Protein AF-A0A520EXT9-F1 (afdb_monomer)

Mean predicted aligned error: 2.74 Å

Sequence (69 aa):
MRIANIDNRAALVIGEEGSERALDLATASHGRFGPELPAVYDAWNDVTAWAAEQDFSALADDSFPIDRA

Foldseek 3Di:
DDWDQDPQAIWDWDDDPPFIWTAGPCVVVVNPADRHPVRCVVCVVVSVVVVVPDDVVVCVVRIGTDDDD

pLDDT: mean 93.12, std 5.77, range [69.81, 98.19]

Nearest PDB structures (foldseek):
  6v77-assembly1_B  TM=9.561E-01  e=8.605E-03  Mycolicibacterium smegmatis MC2 155

Solvent-accessible surface area (backbone atoms only — not comparable to full-atom values): 4096 Å² total; per-residue (Å²): 142,50,74,46,78,55,98,76,28,24,20,41,51,43,77,53,95,96,60,34,27,34,32,49,36,20,67,79,50,76,58,75,34,44,45,42,54,68,56,40,62,77,40,38,70,61,52,53,54,53,57,73,72,54,64,62,78,78,49,48,82,77,31,45,79,62,86,83,129

Secondary structure (DSSP, 8-state):
-EEEEETTEEEEEESSTTS-EEEEHHHHTTTSS-SSHHHHHHTHHHHHHHHHH--TTTTGGG-EEPP--

Radius of gyration: 11.22 Å; Cα contacts (8 Å, |Δi|>4): 93; chains: 1; bounding box: 27×20×31 Å

Structure (mmCIF, N/CA/C/O backbone):
data_AF-A0A520EXT9-F1
#
_entry.id   AF-A0A520EXT9-F1
#
loop_
_atom_site.group_PDB
_atom_site.id
_atom_site.type_symbol
_atom_site.label_atom_id
_atom_site.label_alt_id
_atom_site.label_comp_id
_atom_site.label_asym_id
_atom_site.label_entity_id
_atom_site.label_seq_id
_atom_site.pdbx_PDB_ins_code
_atom_site.Cartn_x
_atom_site.Cartn_y
_atom_site.Cartn_z
_atom_site.occupancy
_atom_site.B_iso_or_equiv
_atom_site.auth_seq_id
_atom_site.auth_comp_id
_atom_site.auth_asym_id
_atom_site.auth_atom_id
_atom_site.pdbx_PDB_model_num
ATOM 1 N N . MET A 1 1 ? 0.202 11.213 -3.240 1.00 89.38 1 MET A N 1
ATOM 2 C CA . MET A 1 1 ? 0.187 9.781 -2.876 1.00 89.38 1 MET A CA 1
ATOM 3 C C . MET A 1 1 ? -0.497 9.003 -3.987 1.00 89.38 1 MET A C 1
ATOM 5 O O . MET A 1 1 ? -1.484 9.494 -4.524 1.00 89.38 1 MET A O 1
ATOM 9 N N . ARG A 1 2 ? 0.036 7.839 -4.357 1.00 94.38 2 ARG A N 1
ATOM 10 C CA . ARG A 1 2 ? -0.499 6.966 -5.408 1.00 94.38 2 ARG A CA 1
ATOM 11 C C . ARG A 1 2 ? -0.552 5.544 -4.860 1.00 94.38 2 ARG A C 1
ATOM 13 O O . ARG A 1 2 ? 0.385 5.136 -4.187 1.00 94.38 2 ARG A O 1
ATOM 20 N N . ILE A 1 3 ? -1.620 4.811 -5.142 1.00 95.50 3 ILE A N 1
ATOM 21 C CA . ILE A 1 3 ? -1.775 3.410 -4.736 1.00 95.50 3 ILE A CA 1
ATOM 22 C C . ILE A 1 3 ? -2.088 2.553 -5.956 1.00 95.50 3 ILE A C 1
ATOM 24 O O . ILE A 1 3 ? -2.695 3.034 -6.913 1.00 95.50 3 ILE A O 1
ATO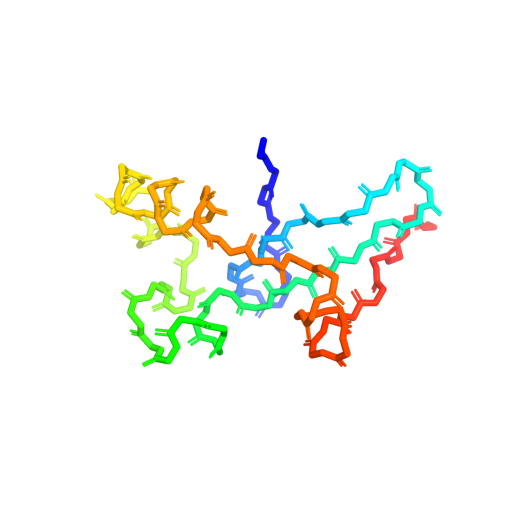M 28 N N . ALA A 1 4 ? -1.660 1.299 -5.916 1.00 95.38 4 ALA A N 1
ATOM 29 C CA . ALA A 1 4 ? -1.884 0.313 -6.958 1.00 95.38 4 ALA A CA 1
ATOM 30 C C . ALA A 1 4 ? -2.444 -0.972 -6.347 1.00 95.38 4 ALA A C 1
ATOM 32 O O . ALA A 1 4 ? -2.161 -1.303 -5.197 1.00 95.38 4 ALA A O 1
ATOM 33 N N . ASN A 1 5 ? -3.232 -1.697 -7.134 1.00 96.31 5 ASN A N 1
ATOM 34 C CA . ASN A 1 5 ? -3.544 -3.090 -6.855 1.00 96.31 5 ASN A CA 1
ATOM 35 C C . ASN A 1 5 ? -2.595 -3.953 -7.688 1.00 96.31 5 ASN A C 1
ATOM 37 O O . ASN A 1 5 ? -2.648 -3.889 -8.916 1.00 96.31 5 ASN A O 1
ATOM 41 N N . ILE A 1 6 ? -1.730 -4.717 -7.024 1.00 95.25 6 ILE A N 1
ATOM 42 C CA . ILE 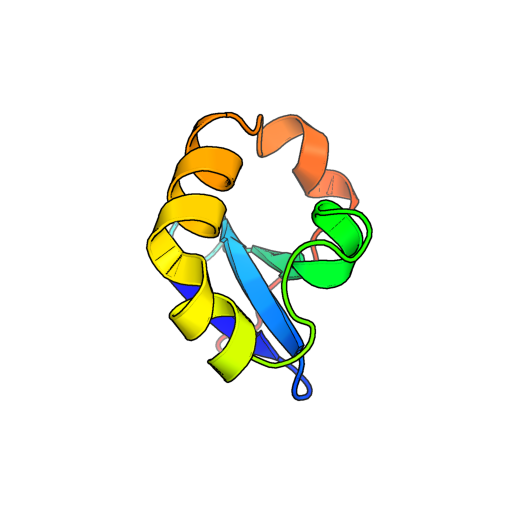A 1 6 ? -0.774 -5.633 -7.649 1.00 95.25 6 ILE A CA 1
ATOM 43 C C . ILE A 1 6 ? -1.024 -7.011 -7.047 1.00 95.25 6 ILE A C 1
ATOM 45 O O . ILE A 1 6 ? -0.971 -7.169 -5.832 1.00 95.25 6 ILE A O 1
ATOM 49 N N . ASP A 1 7 ? -1.364 -7.990 -7.883 1.00 94.75 7 ASP A N 1
ATOM 50 C CA . ASP A 1 7 ? -1.692 -9.356 -7.452 1.00 94.75 7 ASP A CA 1
ATOM 51 C C . ASP A 1 7 ? -2.761 -9.433 -6.342 1.00 94.75 7 ASP A C 1
ATOM 53 O O . ASP A 1 7 ? -2.689 -10.257 -5.432 1.00 94.75 7 ASP A O 1
ATOM 57 N N . ASN A 1 8 ? -3.791 -8.581 -6.431 1.00 95.94 8 ASN A N 1
ATOM 58 C CA . ASN A 1 8 ? -4.865 -8.426 -5.435 1.00 95.94 8 ASN A CA 1
ATOM 59 C C . ASN A 1 8 ? -4.410 -7.859 -4.082 1.00 95.94 8 ASN A C 1
ATOM 61 O O . ASN A 1 8 ? -5.137 -7.967 -3.092 1.00 95.94 8 ASN A O 1
ATOM 65 N N . ARG A 1 9 ? -3.233 -7.229 -4.037 1.00 97.62 9 ARG A N 1
ATOM 66 C CA . ARG A 1 9 ? -2.664 -6.611 -2.840 1.00 97.62 9 ARG A CA 1
ATOM 67 C C . ARG A 1 9 ? -2.474 -5.115 -3.051 1.00 97.62 9 ARG A C 1
ATOM 69 O O . ARG A 1 9 ? -2.018 -4.659 -4.100 1.00 97.62 9 ARG A O 1
ATOM 76 N N . ALA A 1 10 ? -2.856 -4.337 -2.049 1.00 98.06 10 ALA A N 1
ATOM 77 C CA . ALA A 1 10 ? -2.726 -2.895 -2.050 1.00 98.06 10 ALA A CA 1
ATOM 78 C C . ALA A 1 10 ? -1.264 -2.500 -1.836 1.00 98.06 10 ALA A C 1
ATOM 80 O O . ALA A 1 10 ? -0.651 -2.844 -0.823 1.00 98.06 10 ALA A O 1
ATOM 81 N N . ALA A 1 11 ? -0.722 -1.738 -2.777 1.00 97.25 11 ALA A N 1
ATOM 82 C CA . ALA A 1 11 ? 0.634 -1.228 -2.719 1.00 97.25 11 ALA A CA 1
ATOM 83 C C . ALA A 1 11 ? 0.651 0.302 -2.776 1.00 97.25 11 ALA A C 1
ATOM 85 O O . ALA A 1 11 ? -0.113 0.923 -3.520 1.00 97.25 11 ALA A O 1
ATOM 86 N N . LEU A 1 12 ? 1.555 0.911 -2.013 1.00 96.19 12 LEU A N 1
ATOM 87 C CA . LEU A 1 12 ? 1.914 2.316 -2.132 1.00 96.19 12 LEU A CA 1
ATOM 88 C C . LEU A 1 12 ? 2.938 2.476 -3.256 1.00 96.19 12 LEU A C 1
ATOM 90 O O . LEU A 1 12 ? 3.964 1.802 -3.267 1.00 96.19 12 LEU A O 1
ATOM 94 N N . VAL A 1 13 ? 2.668 3.387 -4.187 1.00 95.44 13 VAL A N 1
ATOM 95 C CA . VAL A 1 13 ? 3.594 3.719 -5.270 1.00 95.44 13 VAL A CA 1
ATOM 96 C C . VAL A 1 13 ? 4.502 4.862 -4.822 1.00 95.44 13 VAL A C 1
ATOM 98 O O . VAL A 1 13 ? 4.015 5.943 -4.474 1.00 95.44 13 VAL A O 1
ATOM 101 N N . ILE A 1 14 ? 5.809 4.618 -4.859 1.00 93.38 14 ILE A N 1
ATOM 102 C CA . ILE A 1 14 ? 6.879 5.554 -4.491 1.00 93.38 14 ILE A CA 1
ATOM 103 C C . ILE A 1 14 ? 7.858 5.741 -5.659 1.00 93.38 14 ILE A C 1
ATOM 105 O O . ILE A 1 14 ? 7.8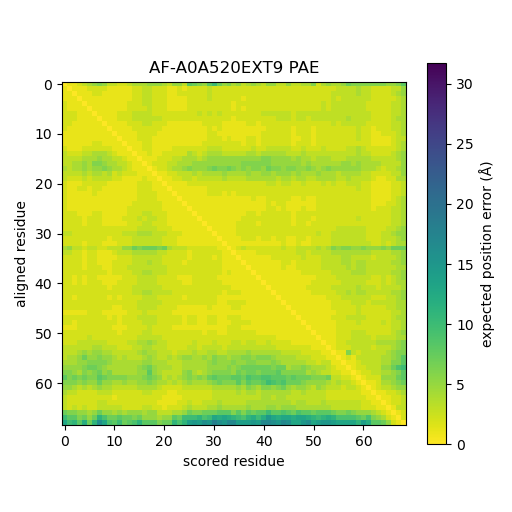70 4.945 -6.598 1.00 93.38 14 ILE A O 1
ATOM 109 N N . GLY A 1 15 ? 8.701 6.771 -5.581 1.00 89.75 15 GLY A N 1
ATOM 110 C CA . GLY A 1 15 ? 9.672 7.109 -6.625 1.00 89.75 15 GLY A CA 1
ATOM 111 C C . GLY A 1 15 ? 9.116 8.031 -7.714 1.00 89.75 15 GLY A C 1
ATOM 112 O O . GLY A 1 15 ? 7.944 8.413 -7.698 1.00 89.75 15 GLY A O 1
ATOM 113 N N . GLU A 1 16 ? 9.997 8.407 -8.640 1.00 88.94 16 GLU A N 1
ATOM 114 C CA . GLU A 1 16 ? 9.704 9.324 -9.746 1.00 88.94 16 GLU A CA 1
ATOM 115 C C . GLU A 1 16 ? 9.099 8.594 -10.947 1.00 88.94 16 GLU A C 1
ATOM 117 O O . GLU A 1 16 ? 9.244 7.376 -11.101 1.00 88.94 16 GLU A O 1
ATOM 122 N N . GLU A 1 17 ? 8.470 9.356 -11.842 1.00 88.19 17 GLU A N 1
ATOM 123 C CA . GLU A 1 17 ? 7.882 8.815 -13.064 1.00 88.19 17 GLU A CA 1
ATOM 124 C C . GLU A 1 17 ? 8.899 8.053 -13.925 1.00 88.19 17 GLU A C 1
ATOM 126 O O . GLU A 1 17 ? 9.965 8.567 -14.258 1.00 88.19 17 GLU A O 1
ATOM 131 N N . GLY A 1 18 ? 8.574 6.804 -14.274 1.00 87.75 18 GLY A N 1
ATOM 132 C CA . GLY A 1 18 ? 9.460 5.915 -15.033 1.00 87.75 18 GLY A CA 1
ATOM 133 C C . GLY A 1 18 ? 10.481 5.163 -14.175 1.00 87.75 18 GLY A C 1
ATOM 134 O O . GLY A 1 18 ? 11.242 4.357 -14.704 1.00 87.75 18 GLY A O 1
ATOM 135 N N . SER A 1 19 ? 10.485 5.389 -12.862 1.00 90.06 19 SER A N 1
ATOM 136 C CA . SER A 1 19 ? 11.318 4.672 -11.889 1.00 90.06 19 SER A CA 1
ATOM 137 C C . SER A 1 19 ? 10.524 4.228 -10.659 1.00 90.06 19 SER A C 1
ATOM 139 O O . SER A 1 19 ? 11.093 3.992 -9.591 1.00 90.06 19 SER A O 1
ATOM 141 N N . GLU A 1 20 ? 9.198 4.133 -10.790 1.00 92.44 20 GLU A N 1
ATOM 142 C CA . GLU A 1 20 ? 8.349 3.834 -9.651 1.00 92.44 20 GLU A CA 1
ATOM 143 C C . GLU A 1 20 ? 8.549 2.433 -9.095 1.00 92.44 20 GLU A C 1
ATOM 145 O O . GLU A 1 20 ? 8.771 1.442 -9.798 1.00 92.44 20 GLU A O 1
ATOM 150 N N . ARG A 1 21 ? 8.378 2.367 -7.781 1.00 94.50 21 ARG A N 1
ATOM 151 C CA . ARG A 1 21 ? 8.394 1.137 -7.012 1.00 94.50 21 ARG A CA 1
ATOM 152 C C . ARG A 1 21 ? 7.104 1.016 -6.224 1.00 94.50 21 ARG A C 1
ATOM 154 O O . ARG A 1 21 ? 6.462 2.012 -5.889 1.00 94.50 21 ARG A O 1
ATOM 161 N N . ALA A 1 22 ? 6.728 -0.217 -5.947 1.00 95.81 22 ALA A N 1
ATOM 162 C CA . ALA A 1 22 ? 5.575 -0.576 -5.153 1.00 95.81 22 ALA A CA 1
ATOM 163 C C . ALA A 1 22 ? 6.033 -1.119 -3.803 1.00 95.81 22 ALA A C 1
ATOM 165 O O . ALA A 1 22 ? 6.877 -2.011 -3.734 1.00 95.81 22 ALA A O 1
ATOM 166 N N . LEU A 1 23 ? 5.450 -0.586 -2.739 1.00 96.19 23 LEU A N 1
ATOM 167 C CA . LEU A 1 23 ? 5.606 -1.067 -1.376 1.00 96.19 23 LEU A CA 1
ATOM 168 C C . LEU A 1 23 ? 4.285 -1.704 -0.935 1.00 96.19 23 LEU A C 1
ATOM 170 O O . LEU A 1 23 ? 3.259 -1.026 -0.915 1.00 96.19 23 LEU A O 1
ATOM 174 N N . ASP A 1 24 ? 4.293 -2.991 -0.588 1.00 96.75 24 ASP A N 1
ATOM 175 C CA . ASP A 1 24 ? 3.102 -3.682 -0.073 1.00 96.75 24 ASP A CA 1
ATOM 176 C C . ASP A 1 24 ? 2.657 -3.047 1.255 1.00 96.75 24 ASP A C 1
ATOM 178 O O . ASP A 1 24 ? 3.408 -3.045 2.234 1.00 96.75 24 ASP A O 1
ATOM 182 N N . LEU A 1 25 ? 1.436 -2.503 1.292 1.00 96.69 25 LEU A N 1
ATOM 183 C CA . LEU A 1 25 ? 0.929 -1.787 2.464 1.00 96.69 25 LEU A CA 1
ATOM 184 C C . LEU A 1 25 ? 0.733 -2.707 3.669 1.00 96.69 25 LEU A C 1
ATOM 186 O O . LEU A 1 25 ? 0.993 -2.278 4.792 1.00 96.69 25 LEU A O 1
ATOM 190 N N . ALA A 1 26 ? 0.316 -3.957 3.470 1.00 97.19 26 ALA A N 1
ATOM 191 C CA . ALA A 1 26 ? 0.130 -4.897 4.571 1.00 97.19 26 ALA A CA 1
ATOM 192 C C . ALA A 1 26 ? 1.471 -5.304 5.177 1.00 97.19 26 ALA A C 1
ATOM 194 O O . ALA A 1 26 ? 1.591 -5.374 6.396 1.00 97.19 26 ALA A O 1
ATOM 195 N N . THR A 1 27 ? 2.501 -5.505 4.359 1.00 95.38 27 THR A N 1
ATOM 196 C CA . THR A 1 27 ? 3.846 -5.812 4.858 1.00 95.38 27 THR A CA 1
ATOM 197 C C . THR A 1 27 ? 4.460 -4.608 5.570 1.00 95.38 27 THR A C 1
ATOM 199 O O . THR A 1 27 ? 4.842 -4.717 6.735 1.00 95.38 27 THR A O 1
ATOM 202 N N . ALA A 1 28 ? 4.494 -3.444 4.915 1.00 94.94 28 ALA A N 1
ATOM 203 C CA . ALA A 1 28 ? 5.143 -2.243 5.446 1.00 94.94 28 ALA A CA 1
ATOM 204 C C . ALA A 1 28 ? 4.467 -1.688 6.708 1.00 94.94 28 ALA A C 1
ATOM 206 O O . ALA A 1 28 ? 5.117 -1.072 7.547 1.00 94.94 28 ALA A O 1
ATOM 207 N N . SER A 1 29 ? 3.160 -1.912 6.862 1.00 95.12 29 SER A N 1
ATOM 208 C CA . SER A 1 29 ? 2.407 -1.493 8.047 1.00 95.12 29 SER A CA 1
ATOM 209 C C . SER A 1 29 ? 2.265 -2.586 9.112 1.00 95.12 29 SER A C 1
ATOM 211 O O . SER A 1 29 ? 1.489 -2.419 10.054 1.00 95.12 29 SER A O 1
ATOM 213 N N . HIS A 1 30 ? 2.973 -3.713 8.970 1.00 94.88 30 HIS A N 1
ATOM 214 C CA . HIS A 1 30 ? 2.8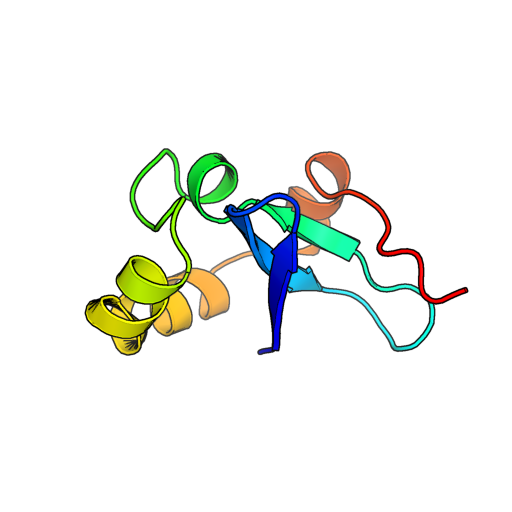68 -4.877 9.860 1.00 94.88 30 HIS A CA 1
ATOM 215 C C . HIS A 1 30 ? 1.422 -5.376 10.055 1.00 94.88 30 HIS A C 1
ATOM 217 O O . HIS A 1 30 ? 1.005 -5.733 11.156 1.00 94.88 30 HIS A O 1
ATOM 223 N N . GLY A 1 31 ? 0.647 -5.397 8.971 1.00 96.12 31 GLY A N 1
ATOM 224 C CA . GLY A 1 31 ? -0.729 -5.888 8.923 1.00 96.12 31 GLY A CA 1
ATOM 225 C C . GLY A 1 31 ? -1.787 -4.868 9.340 1.00 96.12 31 GLY A C 1
ATOM 226 O O . GLY A 1 31 ? -2.949 -5.237 9.478 1.00 96.12 31 GLY A O 1
ATOM 227 N N . ARG A 1 32 ? -1.422 -3.596 9.546 1.00 96.81 32 ARG A N 1
ATOM 228 C CA . ARG A 1 32 ? -2.384 -2.548 9.920 1.00 96.81 32 ARG A CA 1
ATOM 229 C C . ARG A 1 32 ? -3.320 -2.161 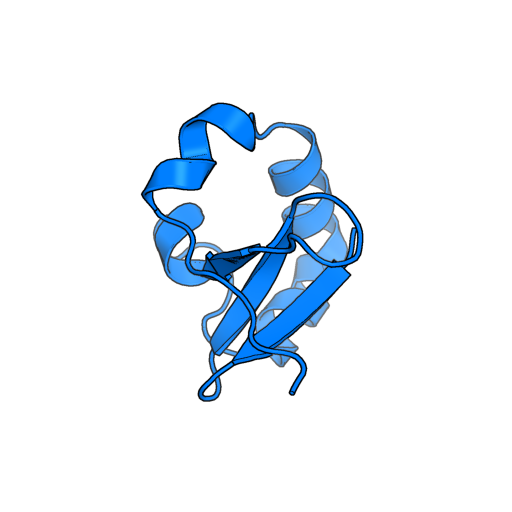8.768 1.00 96.81 32 ARG A C 1
ATOM 231 O O . ARG A 1 32 ? -4.466 -1.806 9.031 1.00 96.81 32 ARG A O 1
ATOM 238 N N . PHE A 1 33 ? -2.851 -2.214 7.520 1.00 97.06 33 PHE A N 1
ATOM 239 C CA . PHE A 1 33 ? -3.613 -1.809 6.333 1.00 97.06 33 PHE A CA 1
ATOM 240 C C . PHE A 1 33 ? -3.613 -2.891 5.249 1.00 97.06 33 PHE A C 1
ATOM 242 O O . PHE A 1 33 ? -2.566 -3.450 4.937 1.00 97.06 33 PHE A O 1
ATOM 249 N N . GLY A 1 34 ? -4.762 -3.131 4.612 1.00 94.50 34 GLY A N 1
ATOM 250 C CA . GLY A 1 34 ? -4.893 -4.158 3.573 1.00 94.50 34 GLY A CA 1
ATOM 251 C C . GLY A 1 34 ? -4.864 -5.592 4.136 1.00 94.50 34 GLY A C 1
ATOM 252 O O . GLY A 1 34 ? -5.170 -5.784 5.313 1.00 94.50 34 GLY A O 1
ATOM 253 N N . PRO A 1 35 ? -4.496 -6.603 3.327 1.00 96.50 35 PRO A N 1
ATOM 254 C CA . PRO A 1 35 ? -3.898 -6.497 1.992 1.00 96.50 35 PRO A CA 1
ATOM 255 C C . PRO A 1 35 ? -4.858 -6.051 0.884 1.00 96.50 35 PRO A C 1
ATOM 257 O O . PRO A 1 35 ? -4.405 -5.638 -0.176 1.00 96.50 35 PRO A O 1
ATOM 260 N N . GLU A 1 36 ? -6.164 -6.093 1.099 1.00 97.75 36 GLU A N 1
ATOM 261 C CA . GLU A 1 36 ? -7.171 -5.794 0.090 1.00 97.75 36 GLU A CA 1
ATOM 262 C C . GLU A 1 36 ? -7.314 -4.281 -0.118 1.00 97.75 36 GLU A C 1
ATOM 264 O O . GLU A 1 36 ? -7.434 -3.504 0.831 1.00 97.75 36 GLU A O 1
ATOM 269 N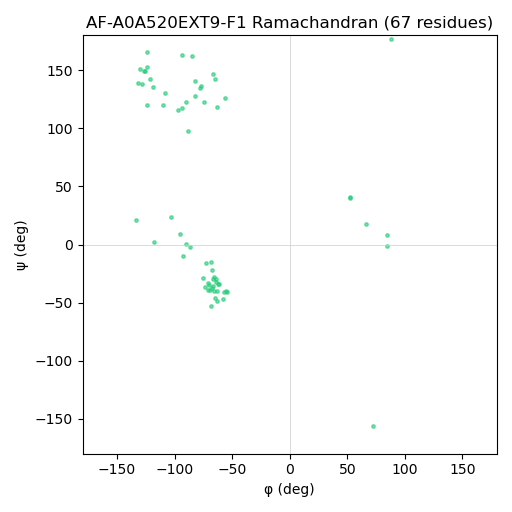 N . LEU A 1 37 ? -7.365 -3.852 -1.384 1.00 96.75 37 LEU A N 1
ATOM 270 C CA . LEU A 1 37 ? -7.481 -2.434 -1.737 1.00 96.75 37 LEU A CA 1
ATOM 271 C C . LEU A 1 37 ? -8.698 -1.724 -1.101 1.00 96.75 37 LEU A C 1
ATOM 273 O O . LEU A 1 37 ? -8.527 -0.595 -0.645 1.00 96.75 37 LEU A O 1
ATOM 277 N N . PRO A 1 38 ? -9.900 -2.333 -1.000 1.00 97.00 38 PRO A N 1
ATOM 278 C CA . PRO A 1 38 ? -11.030 -1.699 -0.317 1.00 97.00 38 PRO A CA 1
ATOM 279 C C . PRO A 1 38 ? -10.744 -1.315 1.142 1.00 97.00 38 PRO A C 1
ATOM 281 O O . PRO A 1 38 ? -11.072 -0.202 1.540 1.00 97.00 38 PRO A O 1
ATOM 284 N N . ALA A 1 39 ? -10.043 -2.162 1.906 1.00 95.94 39 ALA A N 1
ATOM 285 C CA . ALA A 1 39 ? -9.722 -1.886 3.310 1.00 95.94 39 ALA A CA 1
ATOM 286 C C . ALA A 1 39 ? -8.802 -0.661 3.475 1.00 95.94 39 ALA A C 1
ATOM 288 O O . ALA A 1 39 ? -8.876 0.056 4.471 1.00 95.94 39 ALA A O 1
ATOM 289 N N . VAL A 1 40 ? -7.955 -0.385 2.476 1.00 97.44 40 VAL A N 1
ATOM 290 C CA . VAL A 1 40 ? -7.126 0.830 2.432 1.00 97.44 40 VAL A CA 1
ATOM 291 C C . VAL A 1 40 ? -7.986 2.083 2.255 1.00 97.44 40 VAL A C 1
ATOM 293 O O . VAL A 1 40 ? -7.686 3.113 2.857 1.00 97.44 40 VAL A O 1
ATOM 296 N N . TYR A 1 41 ? -9.062 2.010 1.467 1.00 96.81 41 TYR A N 1
ATOM 297 C CA . TYR A 1 41 ? -9.994 3.128 1.302 1.00 96.81 41 TYR A CA 1
ATOM 298 C C . TYR A 1 41 ? -10.881 3.340 2.532 1.00 96.81 41 TYR A C 1
ATOM 300 O O . TYR A 1 41 ? -11.124 4.488 2.902 1.00 96.81 41 TYR A O 1
ATOM 308 N N . ASP A 1 42 ? -11.304 2.268 3.204 1.00 97.69 42 ASP A N 1
ATOM 309 C CA . ASP A 1 42 ? -12.074 2.364 4.451 1.00 97.69 42 ASP A CA 1
ATOM 310 C C . ASP A 1 42 ? -11.275 3.068 5.565 1.00 97.69 42 ASP A C 1
ATOM 312 O O . ASP A 1 42 ? -11.834 3.825 6.358 1.00 97.69 42 ASP A O 1
ATOM 316 N N . ALA A 1 43 ? -9.950 2.877 5.587 1.00 96.69 43 ALA A N 1
ATOM 317 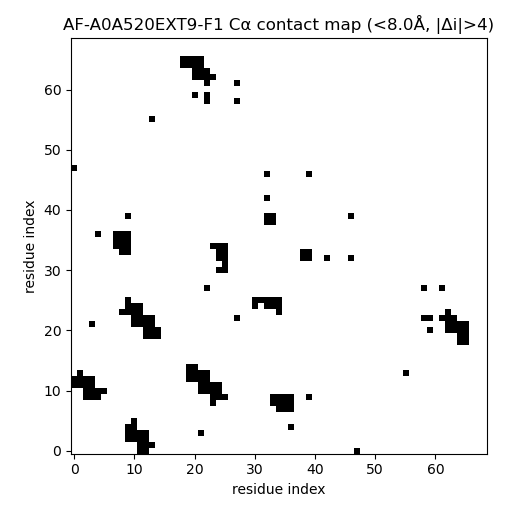C CA . ALA A 1 43 ? -9.023 3.486 6.543 1.00 96.69 43 ALA A CA 1
ATOM 318 C C . ALA A 1 43 ? -8.218 4.668 5.960 1.00 96.6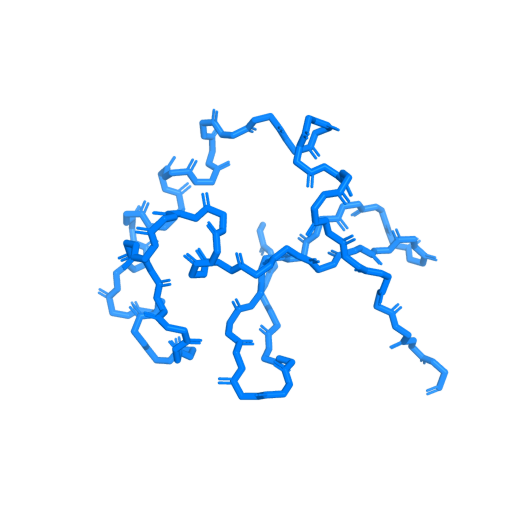9 43 ALA A C 1
ATOM 320 O O . ALA A 1 43 ? -7.135 4.983 6.453 1.00 96.69 43 ALA A O 1
ATOM 321 N N . TRP A 1 44 ? -8.707 5.337 4.908 1.00 97.00 44 TRP A N 1
ATOM 322 C CA . TRP A 1 44 ? -7.889 6.252 4.093 1.00 97.00 44 TRP A CA 1
ATOM 323 C C . TRP A 1 44 ? -7.167 7.362 4.876 1.00 97.00 44 TRP A C 1
ATOM 325 O O . TRP A 1 44 ? -5.997 7.656 4.614 1.00 97.00 44 TRP A O 1
ATOM 335 N N . ASN A 1 45 ? -7.828 7.965 5.866 1.00 98.19 45 ASN A N 1
ATOM 336 C CA . ASN A 1 45 ? -7.211 8.998 6.707 1.00 98.19 45 ASN A CA 1
ATOM 337 C C . ASN A 1 45 ? -6.025 8.451 7.519 1.00 98.19 45 ASN A C 1
ATOM 339 O O . ASN A 1 45 ? -4.991 9.106 7.616 1.00 98.19 45 ASN A O 1
ATOM 343 N N . ASP A 1 46 ? -6.138 7.233 8.046 1.00 98.12 46 ASP A N 1
ATOM 344 C CA . ASP A 1 46 ? -5.066 6.600 8.816 1.00 98.12 46 ASP A CA 1
ATOM 345 C C . ASP A 1 46 ? -3.898 6.194 7.917 1.00 98.12 46 ASP A C 1
ATOM 347 O O . ASP A 1 46 ? -2.739 6.357 8.298 1.00 98.12 46 ASP A O 1
ATOM 351 N N . VAL A 1 47 ? -4.192 5.697 6.711 1.00 97.69 47 VAL A N 1
ATOM 352 C CA . VAL A 1 47 ? -3.166 5.320 5.728 1.00 97.69 47 VAL A CA 1
ATOM 353 C C . VAL A 1 47 ? -2.390 6.554 5.277 1.00 97.69 47 VAL A C 1
ATOM 355 O O . VAL A 1 47 ? -1.162 6.526 5.229 1.00 97.69 47 VAL A O 1
ATOM 358 N N . THR A 1 48 ? -3.085 7.648 4.957 1.00 97.06 48 THR A N 1
ATOM 359 C CA . THR A 1 48 ? -2.441 8.898 4.523 1.00 97.06 48 THR A CA 1
ATOM 360 C C . THR A 1 48 ? -1.608 9.533 5.634 1.00 97.06 48 THR A C 1
ATOM 362 O O . THR A 1 48 ? -0.497 9.983 5.356 1.00 97.06 48 THR A O 1
ATOM 365 N N . ALA A 1 49 ? -2.092 9.518 6.880 1.00 97.69 49 ALA A N 1
ATOM 366 C CA . ALA A 1 49 ? -1.329 9.986 8.034 1.00 97.69 49 ALA A CA 1
ATOM 367 C C . ALA A 1 49 ? -0.069 9.138 8.260 1.00 97.69 49 ALA A C 1
ATOM 369 O O . ALA A 1 49 ? 1.028 9.682 8.341 1.00 97.69 49 ALA A O 1
ATOM 370 N N . TRP A 1 50 ? -0.204 7.808 8.262 1.00 96.75 50 TRP A N 1
ATOM 371 C CA . TRP A 1 50 ? 0.934 6.895 8.388 1.00 96.75 50 TRP A CA 1
ATOM 372 C C . TRP A 1 50 ? 1.964 7.106 7.274 1.00 96.75 50 TRP A C 1
ATOM 374 O O . TRP A 1 50 ? 3.153 7.223 7.559 1.00 96.75 50 TRP A O 1
ATOM 384 N N . ALA A 1 51 ? 1.515 7.201 6.019 1.00 95.31 51 ALA A N 1
ATOM 385 C CA . ALA A 1 51 ? 2.384 7.398 4.864 1.00 95.31 51 ALA A CA 1
ATOM 386 C C . ALA A 1 51 ? 3.148 8.731 4.933 1.00 95.31 51 ALA A C 1
ATOM 388 O O . ALA A 1 51 ? 4.292 8.795 4.497 1.00 95.31 51 ALA A O 1
ATOM 389 N N . ALA A 1 52 ? 2.549 9.786 5.492 1.00 95.31 52 ALA A N 1
ATOM 390 C CA . ALA A 1 52 ? 3.207 11.082 5.657 1.00 95.31 52 ALA A CA 1
ATOM 391 C C . ALA A 1 52 ? 4.363 11.058 6.677 1.00 95.31 52 ALA A C 1
ATOM 393 O O . ALA A 1 52 ? 5.242 11.914 6.616 1.00 95.31 52 ALA A O 1
ATOM 394 N N . GLU A 1 53 ? 4.369 10.091 7.596 1.00 94.81 53 GLU A N 1
ATOM 395 C CA . GLU A 1 53 ? 5.405 9.922 8.622 1.00 94.81 53 GLU A CA 1
ATOM 396 C C . GLU A 1 53 ? 6.538 8.977 8.186 1.00 94.81 53 GLU A C 1
ATOM 398 O O . GLU A 1 53 ? 7.548 8.874 8.883 1.00 94.81 53 GLU A O 1
ATOM 403 N N . GLN A 1 54 ? 6.387 8.272 7.059 1.00 91.88 54 GLN A N 1
ATOM 404 C CA . GLN A 1 54 ? 7.377 7.294 6.612 1.00 91.88 54 GLN A CA 1
ATOM 405 C C . GLN A 1 54 ? 8.549 7.945 5.872 1.00 91.88 54 GLN A C 1
ATOM 407 O O . GLN A 1 54 ? 8.370 8.809 5.013 1.00 91.88 54 GLN A O 1
ATOM 412 N N . ASP A 1 55 ? 9.753 7.433 6.124 1.00 90.31 55 ASP A N 1
ATOM 413 C CA . ASP A 1 55 ? 10.905 7.650 5.253 1.00 90.31 55 ASP A CA 1
ATOM 414 C C . ASP A 1 55 ? 10.936 6.567 4.166 1.00 90.31 55 ASP A C 1
ATOM 416 O O . ASP A 1 55 ? 11.412 5.447 4.368 1.00 90.31 55 ASP A O 1
ATOM 420 N N . PHE A 1 56 ? 10.419 6.900 2.983 1.00 85.25 56 PHE A N 1
ATOM 421 C CA . PHE A 1 56 ? 10.377 5.963 1.860 1.00 85.25 56 PHE A CA 1
ATOM 422 C C . PHE A 1 56 ? 11.751 5.614 1.286 1.00 85.25 56 PHE A C 1
ATOM 424 O O . PHE A 1 56 ? 11.851 4.628 0.559 1.00 85.25 56 PHE A O 1
ATOM 431 N N . SER A 1 57 ? 12.803 6.376 1.604 1.00 83.50 57 SER A N 1
ATOM 432 C CA . SER A 1 57 ? 14.160 6.000 1.204 1.00 83.50 57 SER A CA 1
ATOM 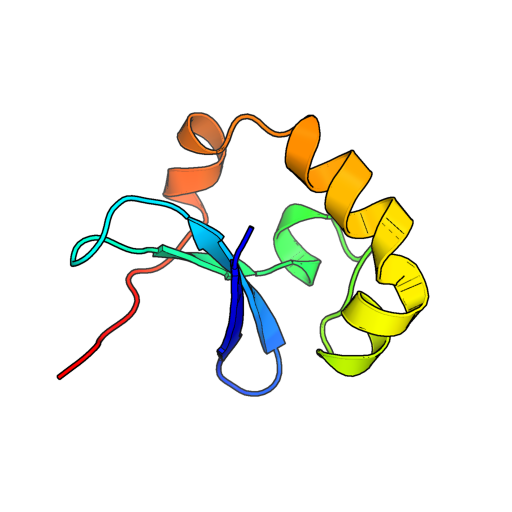433 C C . SER A 1 57 ? 14.651 4.780 1.987 1.00 83.50 57 SER A C 1
ATOM 435 O O . SER A 1 57 ? 15.286 3.906 1.406 1.00 83.50 57 SER A O 1
ATOM 437 N N . ALA A 1 58 ? 14.266 4.662 3.262 1.00 82.75 58 ALA A N 1
ATOM 438 C CA . ALA A 1 58 ? 14.575 3.508 4.103 1.00 82.75 58 ALA A CA 1
ATOM 439 C C . ALA A 1 58 ? 13.721 2.272 3.764 1.00 82.75 58 ALA A C 1
ATOM 441 O O . ALA A 1 58 ? 14.176 1.146 3.927 1.00 82.75 58 ALA A O 1
ATOM 442 N N . LEU A 1 59 ? 12.498 2.477 3.263 1.00 79.69 59 LEU A N 1
ATOM 443 C CA . LEU A 1 59 ? 11.582 1.403 2.844 1.00 79.69 59 LEU A CA 1
ATOM 444 C C . LEU A 1 59 ? 11.801 0.952 1.389 1.00 79.69 59 LEU A C 1
ATOM 446 O O . LEU A 1 59 ? 11.112 0.054 0.902 1.00 79.69 59 LEU A O 1
ATOM 450 N N . ALA A 1 60 ? 12.736 1.579 0.669 1.00 77.88 60 ALA A N 1
ATOM 451 C CA . ALA A 1 60 ? 12.994 1.276 -0.734 1.00 77.88 60 ALA A CA 1
ATOM 452 C C . ALA A 1 60 ? 13.501 -0.162 -0.941 1.00 77.88 60 ALA A C 1
ATOM 454 O O . ALA A 1 60 ? 13.154 -0.777 -1.953 1.00 77.88 60 ALA A O 1
ATOM 455 N N . ASP A 1 61 ? 14.247 -0.714 0.018 1.00 85.56 61 ASP A N 1
ATOM 456 C CA . ASP A 1 61 ? 14.790 -2.076 -0.057 1.00 85.56 61 ASP A CA 1
ATOM 457 C C . ASP A 1 61 ? 13.690 -3.155 -0.011 1.00 85.56 61 ASP A C 1
ATOM 459 O O . ASP A 1 61 ? 13.822 -4.190 -0.664 1.00 85.56 61 ASP A O 1
ATOM 463 N N . ASP A 1 62 ? 12.569 -2.875 0.664 1.00 88.88 62 ASP A N 1
ATOM 464 C CA . ASP A 1 62 ? 11.402 -3.769 0.770 1.00 88.88 62 ASP A CA 1
ATOM 465 C C . ASP A 1 62 ? 10.365 -3.553 -0.350 1.00 88.88 62 ASP A C 1
ATOM 467 O O . ASP A 1 62 ? 9.321 -4.210 -0.402 1.00 88.88 62 ASP A O 1
ATOM 471 N N . SER A 1 63 ? 10.631 -2.614 -1.259 1.00 93.88 63 SER A N 1
ATOM 472 C CA . SER A 1 63 ? 9.772 -2.332 -2.409 1.00 93.88 63 SER A CA 1
ATOM 473 C C . SER A 1 63 ? 10.221 -3.104 -3.652 1.00 93.88 63 SER A C 1
ATOM 475 O O . SER A 1 63 ? 11.364 -3.551 -3.749 1.00 93.88 63 SER A O 1
ATOM 477 N N . PHE A 1 64 ? 9.356 -3.215 -4.657 1.00 94.12 64 PHE A N 1
ATOM 478 C CA . PHE A 1 64 ? 9.654 -3.878 -5.932 1.00 94.12 64 PHE A CA 1
ATOM 479 C C . PHE A 1 64 ? 9.350 -2.963 -7.129 1.00 94.12 64 PHE A C 1
ATOM 481 O O . PHE A 1 64 ? 8.483 -2.095 -7.027 1.00 94.12 64 PHE A O 1
ATOM 488 N N . PRO A 1 65 ? 10.078 -3.088 -8.257 1.00 93.81 65 PRO A N 1
ATOM 489 C CA . PRO A 1 65 ? 9.855 -2.232 -9.420 1.00 93.81 65 PRO A CA 1
ATOM 490 C C . PRO A 1 65 ? 8.467 -2.472 -10.027 1.00 93.81 65 PRO A C 1
ATOM 492 O O . PRO A 1 65 ? 8.005 -3.610 -10.094 1.00 93.81 65 PRO A O 1
ATOM 495 N N . ILE A 1 66 ? 7.821 -1.402 -10.491 1.00 92.25 66 ILE A N 1
ATOM 496 C CA . ILE A 1 66 ? 6.576 -1.491 -11.260 1.00 92.25 66 ILE A CA 1
ATOM 497 C C . ILE A 1 66 ? 6.935 -1.511 -12.745 1.00 92.25 66 ILE A C 1
ATOM 499 O O . ILE A 1 66 ? 7.491 -0.540 -13.257 1.00 92.25 66 ILE A O 1
ATOM 503 N N . ASP A 1 67 ? 6.598 -2.598 -13.438 1.00 85.94 67 ASP A N 1
ATOM 504 C CA . ASP A 1 67 ? 6.709 -2.659 -14.896 1.00 85.94 67 ASP A CA 1
ATOM 505 C C . ASP A 1 67 ? 5.543 -1.900 -15.553 1.00 85.94 67 ASP A C 1
ATOM 507 O O . ASP A 1 67 ? 4.393 -1.998 -15.119 1.00 85.94 67 ASP A O 1
ATOM 511 N N . ARG A 1 68 ? 5.851 -1.111 -16.584 1.00 75.25 68 ARG A N 1
ATOM 512 C CA . ARG A 1 68 ? 4.885 -0.324 -17.370 1.00 75.25 68 ARG A CA 1
ATOM 513 C C . ARG A 1 68 ? 4.831 -0.716 -18.845 1.00 75.25 68 ARG A C 1
ATOM 515 O O . ARG A 1 68 ? 4.142 -0.028 -19.599 1.00 75.25 68 ARG A O 1
ATOM 522 N N . ALA A 1 69 ? 5.598 -1.727 -19.248 1.00 69.81 69 ALA A N 1
ATOM 523 C CA . ALA A 1 69 ? 5.684 -2.180 -20.631 1.00 69.81 69 ALA A CA 1
ATOM 524 C C . ALA A 1 69 ? 4.347 -2.702 -21.181 1.00 69.81 69 ALA A C 1
ATOM 526 O O . ALA A 1 69 ? 3.542 -3.269 -20.405 1.00 69.81 69 ALA A O 1
#